Protein AF-A0A975HMK4-F1 (afdb_monomer)

Organism: NCBI:txid882626

Sequence (136 aa):
MSNRFSQFCILIFLLIGSSFVYANGQTSELNETMKKIGFSYKQIMKAKTTDEALNAISEMELLIEKSKVLGFKPELKDKSFEGLNQVKKQLDELIPMLKAGELDKAKEHALKIDALRKEYHKLHEPPSFWELLFGK

Structure (mmCIF, N/CA/C/O backbone):
data_AF-A0A975HMK4-F1
#
_entry.id   AF-A0A975HMK4-F1
#
loop_
_atom_site.group_PDB
_atom_site.id
_atom_site.type_symbol
_atom_site.label_atom_id
_atom_site.label_alt_id
_atom_site.label_comp_id
_atom_site.label_asym_id
_atom_site.label_entity_id
_atom_site.label_seq_id
_atom_site.pdbx_PDB_ins_code
_atom_site.Cartn_x
_atom_site.Cartn_y
_atom_site.Cartn_z
_atom_site.occupancy
_atom_site.B_iso_or_equiv
_atom_site.auth_seq_id
_atom_site.auth_comp_id
_atom_site.auth_asym_id
_atom_site.auth_atom_id
_atom_site.pdbx_PDB_model_num
ATOM 1 N N . MET A 1 1 ? 58.635 52.707 5.151 1.00 39.69 1 MET A N 1
ATOM 2 C CA . MET A 1 1 ? 59.265 52.998 3.848 1.00 39.69 1 MET A CA 1
ATOM 3 C C . MET A 1 1 ? 58.579 52.130 2.797 1.00 39.69 1 MET A C 1
ATOM 5 O O . MET A 1 1 ? 58.788 50.932 2.781 1.00 39.69 1 MET A O 1
ATOM 9 N N . SER A 1 2 ? 57.644 52.748 2.066 1.00 37.22 2 SER A N 1
ATOM 10 C CA . SER A 1 2 ? 57.039 52.379 0.771 1.00 37.22 2 SER A CA 1
ATOM 11 C C . SER A 1 2 ? 56.896 50.898 0.354 1.00 37.22 2 SER A C 1
ATOM 13 O O . SER A 1 2 ? 57.790 50.336 -0.273 1.00 37.22 2 SER A O 1
ATOM 15 N N . ASN A 1 3 ? 55.670 50.380 0.505 1.00 47.25 3 ASN A N 1
ATOM 16 C CA . ASN A 1 3 ? 55.043 49.438 -0.431 1.00 47.25 3 ASN A CA 1
ATOM 17 C C . ASN A 1 3 ? 54.724 50.144 -1.764 1.00 47.25 3 ASN A C 1
ATOM 19 O O . ASN A 1 3 ? 54.087 51.199 -1.742 1.00 47.25 3 ASN A O 1
ATOM 23 N N . ARG A 1 4 ? 55.074 49.533 -2.906 1.00 45.78 4 ARG A N 1
ATOM 24 C CA . ARG A 1 4 ? 54.486 49.786 -4.243 1.00 45.78 4 ARG A CA 1
ATOM 25 C C . ARG A 1 4 ? 54.420 48.445 -4.986 1.00 45.78 4 ARG A C 1
ATOM 27 O O . ARG A 1 4 ? 55.463 47.875 -5.256 1.00 45.78 4 ARG A O 1
ATOM 34 N N . PHE A 1 5 ? 53.291 47.738 -5.017 1.00 43.69 5 PHE A N 1
ATOM 35 C CA . PHE A 1 5 ? 52.083 47.934 -5.839 1.00 43.69 5 PHE A CA 1
ATOM 36 C C . PHE A 1 5 ? 52.333 47.802 -7.350 1.00 43.69 5 PHE A C 1
ATOM 38 O O . PHE A 1 5 ? 53.067 48.606 -7.918 1.00 43.69 5 PHE A O 1
ATOM 45 N N . SER A 1 6 ? 51.574 46.876 -7.960 1.00 38.47 6 SER A N 1
ATOM 46 C CA . SER A 1 6 ? 51.322 46.691 -9.404 1.00 38.47 6 SER A CA 1
ATOM 47 C C . SER A 1 6 ? 52.479 46.043 -10.185 1.00 38.47 6 SER A C 1
ATOM 49 O O . SER A 1 6 ? 53.600 46.506 -10.099 1.00 38.47 6 SER A O 1
ATOM 51 N N . GLN A 1 7 ? 52.343 44.983 -10.985 1.00 40.78 7 GLN A N 1
ATOM 52 C CA . GLN A 1 7 ? 51.251 44.406 -11.781 1.00 40.78 7 GLN A CA 1
ATOM 53 C C . GLN A 1 7 ? 51.606 42.904 -11.921 1.00 40.78 7 GLN A C 1
ATOM 55 O O . GLN A 1 7 ? 52.770 42.572 -12.086 1.00 40.78 7 GLN A O 1
ATOM 60 N N . PHE A 1 8 ? 50.724 41.934 -11.731 1.00 41.62 8 PHE A N 1
ATOM 61 C CA . PHE A 1 8 ? 49.795 41.471 -12.750 1.00 41.62 8 PHE A CA 1
ATOM 62 C C . PHE A 1 8 ? 48.713 40.664 -12.031 1.00 41.62 8 PHE A C 1
ATOM 64 O O . PHE A 1 8 ? 48.975 39.656 -11.377 1.00 41.62 8 PHE A O 1
ATOM 71 N N . CYS A 1 9 ? 47.487 41.156 -12.144 1.00 40.44 9 CYS A N 1
ATOM 72 C CA . CYS A 1 9 ? 46.300 40.349 -11.939 1.00 40.44 9 CYS A CA 1
ATOM 73 C C . CYS A 1 9 ? 46.281 39.204 -12.969 1.00 40.44 9 CYS A C 1
ATOM 75 O O . CYS A 1 9 ? 46.936 39.317 -14.004 1.00 40.44 9 CYS A O 1
ATOM 77 N N . ILE A 1 10 ? 45.391 38.234 -12.724 1.00 43.78 10 ILE A N 1
ATOM 78 C CA . ILE A 1 10 ? 44.694 37.393 -13.716 1.00 43.78 10 ILE A CA 1
ATOM 79 C C . ILE A 1 10 ? 45.166 35.920 -13.773 1.00 43.78 10 ILE A C 1
ATOM 81 O O . ILE A 1 10 ? 46.192 35.583 -14.345 1.00 43.78 10 ILE A O 1
ATOM 85 N N . LEU A 1 11 ? 44.265 35.065 -13.258 1.00 41.03 11 LEU A N 1
ATOM 86 C CA . LEU A 1 11 ? 43.876 33.737 -13.770 1.00 41.03 11 LEU A CA 1
ATOM 87 C C . LEU A 1 11 ? 44.787 32.524 -13.508 1.00 41.03 11 LEU A C 1
ATOM 89 O O . LEU A 1 11 ? 45.709 32.244 -14.257 1.00 41.03 11 LEU A O 1
ATOM 93 N N . ILE A 1 12 ? 44.391 31.683 -12.546 1.00 52.78 12 ILE A N 1
ATOM 94 C CA . ILE A 1 12 ? 43.681 30.406 -12.797 1.00 52.78 12 ILE A CA 1
ATOM 95 C C . ILE A 1 12 ? 43.537 29.680 -11.453 1.00 52.78 12 ILE A C 1
ATOM 97 O O . ILE A 1 12 ? 44.431 29.005 -10.957 1.00 52.78 12 ILE A O 1
ATOM 101 N N . PHE A 1 13 ? 42.367 29.861 -10.846 1.00 47.03 13 PHE A N 1
ATOM 102 C CA . PHE A 1 13 ? 41.841 29.002 -9.793 1.00 47.03 13 PHE A CA 1
ATOM 103 C C . PHE A 1 13 ? 40.827 28.087 -10.480 1.00 47.03 13 PHE A C 1
ATOM 105 O O . PHE A 1 13 ? 39.639 28.391 -10.523 1.00 47.03 13 PHE A O 1
ATOM 112 N N . LEU A 1 14 ? 41.299 27.052 -11.177 1.00 49.16 14 LEU A N 1
ATOM 113 C CA . LEU A 1 14 ? 40.406 26.167 -11.924 1.00 49.16 14 LEU A CA 1
ATOM 114 C C . LEU A 1 14 ? 41.066 24.812 -12.145 1.00 49.16 14 LEU A C 1
ATOM 116 O O . LEU A 1 14 ? 41.703 24.596 -13.165 1.00 49.16 14 LEU A O 1
ATOM 120 N N . LEU A 1 15 ? 40.938 23.937 -11.146 1.00 45.00 15 LEU A N 1
ATOM 121 C CA . LEU A 1 15 ? 40.901 22.474 -11.277 1.00 45.00 15 LEU A CA 1
ATOM 122 C C . LEU A 1 15 ? 40.797 21.859 -9.875 1.00 45.00 15 LEU A C 1
ATOM 124 O O . LEU A 1 15 ? 41.710 21.210 -9.377 1.00 45.00 15 LEU A O 1
ATOM 128 N N . ILE A 1 16 ? 39.660 22.084 -9.213 1.00 51.56 16 ILE A N 1
ATOM 129 C CA . ILE A 1 16 ? 39.213 21.195 -8.139 1.00 51.56 16 ILE A CA 1
ATOM 130 C C . ILE A 1 16 ? 37.928 20.559 -8.635 1.00 51.56 16 ILE A C 1
ATOM 132 O O . ILE A 1 16 ? 37.037 21.232 -9.152 1.00 51.56 16 ILE A O 1
ATOM 136 N N . GLY A 1 17 ? 37.949 19.234 -8.591 1.00 49.28 17 GLY A N 1
ATOM 137 C CA . GLY A 1 17 ? 37.098 18.372 -9.375 1.00 49.28 17 GLY A CA 1
ATOM 138 C C . GLY A 1 17 ? 35.631 18.408 -9.003 1.00 49.28 17 GLY A C 1
ATOM 139 O O . GLY A 1 17 ? 35.210 18.921 -7.973 1.00 49.28 17 GLY A O 1
ATOM 140 N N . SER A 1 18 ? 34.859 17.737 -9.834 1.00 47.59 18 SER A N 1
ATOM 141 C CA . SER A 1 18 ? 33.926 16.719 -9.367 1.00 47.59 18 SER A CA 1
ATOM 142 C C . SER A 1 18 ? 33.444 15.971 -10.594 1.00 47.59 18 SER A C 1
ATOM 144 O O . SER A 1 18 ? 32.909 16.543 -11.541 1.00 47.59 18 SER A O 1
ATOM 146 N N . SER A 1 19 ? 33.709 14.673 -10.591 1.00 42.97 19 SER A 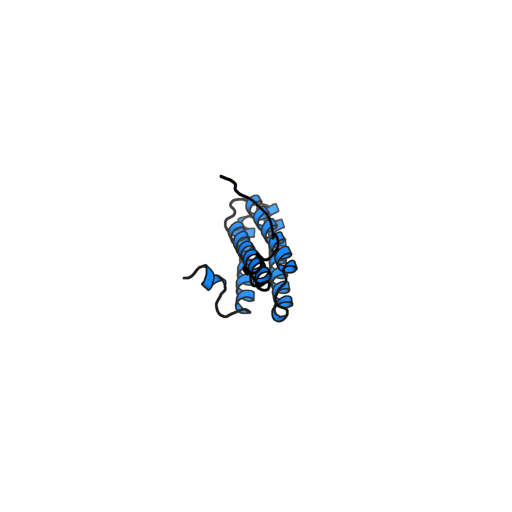N 1
ATOM 147 C CA . SER A 1 19 ? 33.176 13.720 -11.543 1.00 42.97 19 SER A CA 1
ATOM 148 C C . SER A 1 19 ? 31.660 13.890 -11.622 1.00 42.97 19 SER A C 1
ATOM 150 O O . SER A 1 19 ? 30.954 13.671 -10.638 1.00 42.97 19 SER A O 1
ATOM 152 N N . PHE A 1 20 ? 31.148 14.262 -12.791 1.00 47.34 20 PHE A N 1
ATOM 153 C CA . PHE A 1 20 ? 29.730 14.124 -13.089 1.00 47.34 20 PHE A CA 1
ATOM 154 C C . PHE A 1 20 ? 29.427 12.627 -13.212 1.00 47.34 20 PHE A C 1
ATOM 156 O O . PHE A 1 20 ? 29.540 12.042 -14.284 1.00 47.34 20 PHE A O 1
ATOM 163 N N . VAL A 1 21 ? 29.058 11.994 -12.098 1.00 52.53 21 VAL A N 1
ATOM 164 C CA . VAL A 1 21 ? 28.389 10.687 -12.101 1.00 52.53 21 VAL A CA 1
ATOM 165 C C . VAL A 1 21 ? 26.902 10.939 -11.864 1.00 52.53 21 VAL A C 1
ATOM 167 O O . VAL A 1 21 ? 26.384 10.749 -10.768 1.00 52.53 21 VAL A O 1
ATOM 170 N N . TYR A 1 22 ? 26.199 11.388 -12.903 1.00 49.88 22 TYR A N 1
ATOM 171 C CA . TYR A 1 22 ? 24.736 11.420 -12.918 1.00 49.88 22 TYR A CA 1
ATOM 172 C C . TYR A 1 22 ? 24.228 10.197 -13.681 1.00 49.88 22 TYR A C 1
ATOM 174 O O . TYR A 1 22 ? 23.961 10.261 -14.873 1.00 49.88 22 TYR A O 1
ATOM 182 N N . ALA A 1 23 ? 24.140 9.058 -12.993 1.00 45.09 23 ALA A N 1
ATOM 183 C CA . ALA A 1 23 ? 23.454 7.868 -13.516 1.00 45.09 23 ALA A CA 1
ATOM 184 C C . ALA A 1 23 ? 22.783 6.998 -12.431 1.00 45.09 23 ALA A C 1
ATOM 186 O O . ALA A 1 23 ? 22.097 6.037 -12.761 1.00 45.09 23 ALA A O 1
ATOM 187 N N . ASN A 1 24 ? 22.928 7.330 -11.139 1.00 50.66 24 ASN A N 1
ATOM 188 C CA . ASN A 1 24 ? 22.385 6.523 -10.031 1.00 50.66 24 ASN A CA 1
ATOM 189 C C . ASN A 1 24 ? 21.174 7.146 -9.303 1.00 50.66 24 ASN A C 1
ATOM 191 O O . ASN A 1 24 ? 20.536 6.467 -8.503 1.00 50.66 24 ASN A O 1
ATOM 195 N N . GLY A 1 25 ? 20.827 8.413 -9.570 1.00 55.28 25 GLY A N 1
ATOM 196 C CA . GLY A 1 25 ? 19.789 9.138 -8.818 1.00 55.28 25 GLY A CA 1
ATOM 197 C C . GLY A 1 25 ? 18.370 8.593 -9.014 1.00 55.28 25 GLY A C 1
ATOM 198 O O . GLY A 1 25 ? 17.666 8.366 -8.036 1.00 55.28 25 GLY A O 1
ATOM 199 N N . GLN A 1 26 ? 17.974 8.304 -10.258 1.00 58.03 26 GLN A N 1
ATOM 200 C CA . GLN A 1 26 ? 16.623 7.820 -10.584 1.00 58.03 26 GLN A CA 1
ATOM 201 C C . GLN A 1 26 ? 16.343 6.435 -9.979 1.00 58.03 26 GLN A C 1
ATOM 203 O O . GLN A 1 26 ? 15.288 6.210 -9.391 1.00 58.03 26 GLN A O 1
ATOM 208 N N . THR A 1 27 ? 17.324 5.529 -10.038 1.00 65.50 27 THR A N 1
ATOM 209 C CA . THR A 1 27 ? 17.244 4.211 -9.390 1.00 65.50 27 THR A CA 1
ATOM 210 C C . THR A 1 27 ? 17.184 4.342 -7.864 1.00 65.50 27 THR A C 1
ATOM 212 O O . THR A 1 27 ? 16.436 3.613 -7.217 1.00 65.50 27 THR A O 1
ATOM 215 N N . SER A 1 28 ? 17.928 5.289 -7.278 1.00 75.19 28 SER A N 1
ATOM 216 C CA . SER A 1 28 ? 17.892 5.561 -5.833 1.00 75.19 28 SER A CA 1
ATOM 217 C C . SER A 1 28 ? 16.532 6.105 -5.385 1.00 75.19 28 SER A C 1
ATOM 219 O O . SER A 1 28 ? 15.962 5.618 -4.410 1.00 75.19 28 SER A O 1
ATOM 221 N N . GLU A 1 29 ? 15.969 7.065 -6.118 1.00 84.94 29 GLU A N 1
ATOM 222 C CA . GLU A 1 29 ? 14.679 7.675 -5.786 1.00 84.94 29 GLU A CA 1
ATOM 223 C C . GLU A 1 29 ? 13.505 6.701 -5.976 1.00 84.94 29 GLU A C 1
ATOM 225 O O . GLU A 1 29 ? 12.579 6.662 -5.156 1.00 84.94 29 GLU A O 1
ATOM 230 N N . LEU A 1 30 ? 13.546 5.867 -7.022 1.00 81.94 30 LEU A N 1
ATOM 231 C CA . LEU A 1 30 ? 12.565 4.800 -7.216 1.00 81.94 30 LEU A CA 1
ATOM 232 C C . LEU A 1 30 ? 12.608 3.820 -6.043 1.00 81.94 30 LEU A C 1
ATOM 234 O O . LEU A 1 30 ? 11.571 3.514 -5.458 1.00 81.94 30 LEU A O 1
ATOM 238 N N . ASN A 1 31 ? 13.805 3.385 -5.651 1.00 80.62 31 ASN A N 1
ATOM 239 C CA . ASN A 1 31 ? 14.000 2.486 -4.518 1.00 80.62 31 ASN A CA 1
ATOM 240 C C . ASN A 1 31 ? 13.423 3.061 -3.217 1.00 80.62 31 ASN A C 1
ATOM 242 O O . ASN A 1 31 ? 12.745 2.354 -2.473 1.00 80.62 31 ASN A O 1
ATOM 246 N N . GLU A 1 32 ? 13.648 4.344 -2.937 1.00 87.31 32 GLU A N 1
ATOM 247 C CA . GLU A 1 32 ? 13.042 5.023 -1.788 1.00 87.31 32 GLU A CA 1
ATOM 248 C C . GLU A 1 32 ? 11.516 5.099 -1.887 1.00 87.31 32 GLU A C 1
ATOM 250 O O . GLU A 1 32 ? 10.819 4.840 -0.904 1.00 87.31 32 GLU A O 1
ATOM 255 N N . THR A 1 33 ? 10.987 5.404 -3.072 1.00 87.94 33 THR A N 1
ATOM 256 C CA . THR A 1 33 ? 9.540 5.448 -3.325 1.00 87.94 33 THR A CA 1
ATOM 257 C C . THR A 1 33 ? 8.901 4.083 -3.061 1.00 87.94 33 THR A C 1
ATOM 259 O O . THR A 1 33 ? 7.913 3.998 -2.333 1.00 87.94 33 THR A O 1
ATOM 262 N N . MET A 1 34 ? 9.515 2.993 -3.530 1.00 85.31 34 MET A N 1
ATOM 263 C CA . MET A 1 34 ? 9.045 1.627 -3.271 1.00 85.31 34 MET A CA 1
ATOM 264 C C . MET A 1 34 ? 9.099 1.256 -1.781 1.00 85.31 34 MET A C 1
ATOM 266 O O . MET A 1 34 ? 8.198 0.578 -1.279 1.00 85.31 34 MET A O 1
ATOM 270 N N . LYS A 1 35 ? 10.108 1.730 -1.033 1.00 87.50 35 LYS A N 1
ATOM 271 C CA . LYS A 1 35 ? 10.145 1.544 0.430 1.00 87.50 35 LYS A CA 1
ATOM 272 C C . LYS A 1 35 ? 8.980 2.242 1.115 1.00 87.50 35 LYS A C 1
ATOM 274 O O . LYS A 1 35 ? 8.380 1.663 2.021 1.00 87.50 35 LYS A O 1
ATOM 279 N N . LYS A 1 36 ? 8.661 3.464 0.682 1.00 93.81 36 LYS A N 1
ATOM 280 C CA . LYS A 1 36 ? 7.532 4.231 1.214 1.00 93.81 36 LYS A CA 1
ATOM 281 C C . LYS A 1 36 ? 6.200 3.542 0.916 1.00 93.81 36 LYS A C 1
ATOM 283 O O . LYS A 1 36 ? 5.402 3.430 1.834 1.00 93.81 36 LYS A O 1
ATOM 288 N N . ILE A 1 37 ? 6.010 2.950 -0.270 1.00 91.94 37 ILE A N 1
ATOM 289 C CA . ILE A 1 37 ? 4.831 2.103 -0.558 1.00 91.94 37 ILE A CA 1
ATOM 290 C C . ILE A 1 37 ? 4.719 0.980 0.485 1.00 91.94 37 ILE A C 1
ATOM 292 O O . ILE A 1 37 ? 3.683 0.812 1.127 1.00 91.94 37 ILE A O 1
ATOM 296 N 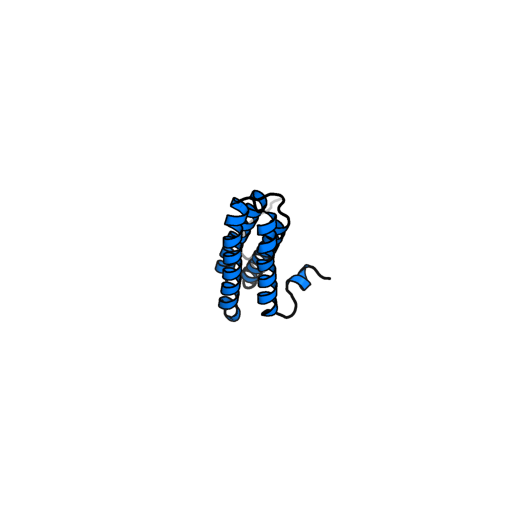N . GLY A 1 38 ? 5.807 0.241 0.728 1.00 88.12 38 GLY A N 1
ATOM 297 C CA . GLY A 1 38 ? 5.826 -0.808 1.753 1.00 88.12 38 GLY A CA 1
ATOM 298 C C . GLY A 1 38 ? 5.570 -0.292 3.178 1.00 88.12 38 GLY A C 1
ATOM 299 O O . GLY A 1 38 ? 5.024 -1.015 4.012 1.00 88.12 38 GLY A O 1
ATOM 300 N N . PHE A 1 39 ? 5.944 0.952 3.475 1.00 93.69 39 PHE A N 1
ATOM 301 C CA . PHE A 1 39 ? 5.652 1.607 4.748 1.00 93.69 39 PHE A CA 1
ATOM 302 C C . PHE A 1 39 ? 4.172 1.991 4.874 1.00 93.69 39 PHE A C 1
ATOM 304 O O . PHE A 1 39 ? 3.562 1.638 5.884 1.00 93.69 39 PHE A O 1
ATOM 311 N N . SER A 1 40 ? 3.569 2.594 3.847 1.00 95.94 40 SER A N 1
ATOM 312 C CA . SER A 1 40 ? 2.133 2.897 3.813 1.00 95.94 40 SER A CA 1
ATOM 313 C C . SER A 1 40 ? 1.292 1.628 3.972 1.00 95.94 40 SER A C 1
ATOM 315 O O . SER A 1 40 ? 0.316 1.628 4.714 1.00 95.94 40 SER A O 1
ATOM 317 N N . TYR A 1 41 ? 1.725 0.490 3.409 1.00 95.56 41 TYR A N 1
ATOM 318 C CA . TYR A 1 41 ? 1.068 -0.803 3.653 1.00 95.56 41 TYR A CA 1
ATOM 319 C C . TYR A 1 41 ? 1.060 -1.167 5.142 1.00 95.56 41 TYR A C 1
ATOM 321 O O . TYR A 1 41 ? 0.027 -1.521 5.710 1.00 95.56 41 TYR A O 1
ATOM 329 N N . LYS A 1 42 ? 2.212 -1.042 5.811 1.00 95.25 42 LYS A N 1
ATOM 330 C CA . LYS A 1 42 ? 2.308 -1.297 7.255 1.00 95.25 42 LYS A CA 1
ATOM 331 C C . LYS A 1 42 ? 1.423 -0.341 8.053 1.00 95.25 42 LYS A C 1
ATOM 333 O O . LYS A 1 42 ? 0.901 -0.756 9.085 1.00 95.25 42 LYS A O 1
ATOM 338 N N . GLN A 1 43 ? 1.260 0.904 7.608 1.00 97.38 43 GLN A N 1
ATOM 339 C CA . GLN A 1 43 ? 0.348 1.858 8.238 1.00 97.38 43 GLN A CA 1
ATOM 340 C C . GLN A 1 43 ? -1.116 1.438 8.071 1.00 97.38 43 GLN A C 1
ATOM 342 O O . GLN A 1 43 ? -1.818 1.422 9.075 1.00 97.38 43 GLN A O 1
ATOM 347 N N . ILE A 1 44 ? -1.545 0.986 6.885 1.00 97.19 44 ILE A N 1
ATOM 348 C CA . ILE A 1 44 ? -2.891 0.412 6.672 1.00 97.19 44 ILE A CA 1
ATOM 349 C C . ILE A 1 44 ? -3.146 -0.730 7.668 1.00 97.19 44 ILE A C 1
ATOM 351 O O . ILE A 1 44 ? -4.150 -0.736 8.378 1.00 97.19 44 ILE A O 1
ATOM 355 N N . MET A 1 45 ? -2.197 -1.664 7.798 1.00 97.06 45 MET A N 1
ATOM 356 C CA . MET A 1 45 ? -2.337 -2.807 8.711 1.00 97.06 45 MET A CA 1
ATOM 357 C C . MET A 1 45 ? -2.362 -2.403 10.195 1.00 97.06 45 MET A C 1
ATOM 359 O O . MET A 1 45 ? -3.036 -3.044 11.005 1.00 97.06 45 MET A O 1
ATOM 363 N N . LYS A 1 46 ? -1.634 -1.344 10.569 1.00 97.50 46 LYS A N 1
ATOM 364 C CA . LYS A 1 46 ? -1.531 -0.849 11.953 1.00 97.50 46 LYS A CA 1
ATOM 365 C C . LYS A 1 46 ? -2.579 0.203 12.323 1.00 97.50 46 LYS A C 1
ATOM 367 O O . LYS A 1 46 ? -2.668 0.533 13.504 1.00 97.50 46 LYS A O 1
ATOM 372 N N . ALA A 1 47 ? -3.341 0.711 11.356 1.00 98.19 47 ALA A N 1
ATOM 373 C CA . ALA A 1 47 ? -4.347 1.746 11.561 1.00 98.19 47 ALA A CA 1
ATOM 374 C C . ALA A 1 47 ? -5.343 1.334 12.649 1.00 98.19 47 ALA A C 1
ATOM 376 O O . ALA A 1 47 ? -5.806 0.195 12.681 1.00 98.19 47 ALA A O 1
ATOM 377 N N . LYS A 1 48 ? -5.671 2.241 13.559 1.00 98.19 48 LYS A N 1
ATOM 378 C CA . LYS A 1 48 ? -6.649 2.020 14.632 1.00 98.19 48 LYS A CA 1
ATOM 379 C C . LYS A 1 48 ? -8.036 2.523 14.256 1.00 98.19 48 LYS A C 1
ATOM 381 O O . LYS A 1 48 ? -9.011 2.129 14.886 1.00 98.19 48 LYS A O 1
ATOM 386 N N . THR A 1 49 ? -8.118 3.371 13.236 1.00 98.50 49 THR A N 1
ATOM 387 C CA . THR A 1 49 ? -9.362 3.945 12.723 1.00 98.50 49 THR A CA 1
ATOM 388 C C . THR A 1 49 ? -9.438 3.798 11.207 1.00 98.50 49 THR A C 1
ATOM 390 O O . THR A 1 49 ? -8.430 3.583 10.527 1.00 98.50 49 THR A O 1
ATOM 393 N N . THR A 1 50 ? -10.647 3.921 10.664 1.00 98.12 50 THR A N 1
ATOM 394 C CA . THR A 1 50 ? -10.872 3.942 9.214 1.00 98.12 50 THR A CA 1
ATOM 395 C C . THR A 1 50 ? -10.203 5.140 8.552 1.00 98.12 50 THR A C 1
ATOM 397 O O . THR A 1 50 ? -9.646 4.989 7.471 1.00 98.12 50 THR A O 1
ATOM 400 N N . ASP A 1 51 ? -10.177 6.296 9.216 1.00 98.38 51 ASP A N 1
ATOM 401 C CA . ASP A 1 51 ? -9.537 7.510 8.699 1.00 98.38 51 ASP A CA 1
ATOM 402 C C . ASP A 1 51 ? -8.014 7.362 8.608 1.00 98.38 51 ASP A C 1
ATOM 404 O O . ASP A 1 51 ? -7.411 7.741 7.606 1.00 98.38 51 ASP A O 1
ATOM 408 N N . GLU A 1 52 ? -7.379 6.747 9.612 1.00 98.50 52 GLU A N 1
ATOM 409 C CA . GLU A 1 52 ? -5.948 6.423 9.558 1.00 98.50 52 GLU A CA 1
ATOM 410 C C . GLU A 1 52 ? -5.630 5.491 8.379 1.00 98.50 52 GLU A C 1
ATOM 412 O O . GLU A 1 52 ? -4.649 5.707 7.665 1.00 98.50 52 GLU A O 1
ATOM 417 N N . ALA A 1 53 ? -6.477 4.483 8.141 1.00 98.38 53 ALA A N 1
ATOM 418 C CA . ALA A 1 53 ? -6.316 3.573 7.012 1.00 98.38 53 ALA A CA 1
ATOM 419 C C . ALA A 1 53 ? -6.526 4.282 5.663 1.00 98.38 53 ALA A C 1
ATOM 421 O O . ALA A 1 53 ? -5.725 4.091 4.751 1.00 98.38 53 ALA A O 1
ATOM 422 N N . LEU A 1 54 ? -7.550 5.133 5.535 1.00 98.56 54 LEU A N 1
ATOM 423 C CA . LEU A 1 54 ? -7.829 5.909 4.319 1.00 98.56 54 LEU A CA 1
ATOM 424 C C . LEU A 1 54 ? -6.699 6.894 3.984 1.00 98.56 54 LEU A C 1
ATOM 426 O O . LEU A 1 54 ? -6.322 7.027 2.817 1.00 98.56 54 LEU A O 1
ATOM 430 N N . ASN A 1 55 ? -6.114 7.539 4.995 1.00 98.56 55 ASN A N 1
ATOM 431 C CA . ASN A 1 55 ? -4.953 8.410 4.812 1.00 98.56 55 ASN A CA 1
ATOM 432 C C . ASN A 1 55 ? -3.736 7.620 4.308 1.00 98.56 55 ASN A C 1
ATOM 434 O O . ASN A 1 55 ? -3.083 8.037 3.352 1.00 98.56 55 ASN A O 1
ATOM 438 N N . ALA A 1 56 ? -3.466 6.450 4.895 1.00 98.25 56 ALA A N 1
ATOM 439 C CA . ALA A 1 56 ? -2.371 5.585 4.459 1.00 98.25 56 ALA A CA 1
ATOM 440 C C . ALA A 1 56 ? -2.583 5.019 3.040 1.00 98.25 56 ALA A C 1
ATOM 442 O O . ALA A 1 56 ? -1.618 4.897 2.283 1.00 98.25 56 ALA A O 1
ATOM 443 N N . ILE A 1 57 ? -3.829 4.709 2.654 1.00 98.31 57 ILE A N 1
ATOM 444 C CA . ILE A 1 57 ? -4.183 4.336 1.273 1.00 98.31 57 ILE A CA 1
ATOM 445 C C . ILE A 1 57 ? -3.877 5.488 0.318 1.00 98.31 57 ILE A C 1
ATOM 447 O O . ILE A 1 57 ? -3.180 5.279 -0.671 1.00 98.31 57 ILE A O 1
ATOM 451 N N . SER A 1 58 ? -4.331 6.701 0.642 1.00 98.38 58 SER A N 1
ATOM 452 C CA . SER A 1 58 ? -4.116 7.885 -0.200 1.00 98.38 58 SER A CA 1
ATOM 453 C C . SER A 1 58 ? -2.623 8.158 -0.419 1.00 98.38 58 SER A C 1
ATOM 455 O O . SER A 1 58 ? -2.187 8.437 -1.535 1.00 98.38 58 SER A O 1
ATOM 457 N N . GLU A 1 59 ? -1.805 8.020 0.630 1.00 98.12 59 GLU A N 1
ATOM 458 C CA . GLU A 1 59 ? -0.349 8.138 0.506 1.00 98.12 59 GLU A CA 1
ATOM 459 C C . GLU A 1 59 ? 0.243 7.031 -0.379 1.00 98.12 59 GLU A C 1
ATOM 461 O O . GLU A 1 59 ? 1.079 7.310 -1.243 1.00 98.12 59 GLU A O 1
ATOM 466 N N . MET A 1 60 ? -0.216 5.785 -0.223 1.00 97.56 60 MET A N 1
ATOM 467 C CA . MET A 1 60 ? 0.242 4.682 -1.066 1.00 97.56 60 MET A CA 1
ATOM 468 C C . MET A 1 60 ? -0.081 4.916 -2.546 1.00 97.56 60 MET A C 1
ATOM 470 O O . MET A 1 60 ? 0.785 4.692 -3.390 1.00 97.56 60 MET A O 1
ATOM 474 N N . GLU A 1 61 ? -1.285 5.383 -2.876 1.00 97.62 61 GLU A N 1
ATOM 475 C CA . GLU A 1 61 ? -1.686 5.680 -4.256 1.00 97.62 61 GLU A CA 1
ATOM 476 C C . GLU A 1 61 ? -0.789 6.743 -4.896 1.00 97.62 61 GLU A C 1
ATOM 478 O O . GLU A 1 61 ? -0.306 6.555 -6.015 1.00 97.62 61 GLU A O 1
ATOM 483 N N . LEU A 1 62 ? -0.490 7.823 -4.166 1.00 97.94 62 LEU A N 1
ATOM 484 C CA . LEU A 1 62 ? 0.426 8.869 -4.630 1.00 97.94 62 LEU A CA 1
ATOM 485 C C . LEU A 1 62 ? 1.828 8.314 -4.909 1.00 97.94 62 LEU A C 1
ATOM 487 O O . LEU A 1 62 ? 2.452 8.657 -5.915 1.00 97.94 62 LEU A O 1
ATOM 491 N N . LEU A 1 63 ? 2.326 7.435 -4.039 1.00 96.25 63 LEU A N 1
ATOM 492 C CA . LEU A 1 63 ? 3.630 6.799 -4.211 1.00 96.25 63 LEU A CA 1
ATOM 493 C C . LEU A 1 63 ? 3.644 5.809 -5.384 1.00 96.25 63 LEU A C 1
ATOM 495 O O . LEU A 1 63 ? 4.643 5.737 -6.101 1.00 96.25 63 LEU A O 1
ATOM 499 N N . ILE A 1 64 ? 2.545 5.085 -5.621 1.00 93.94 64 ILE A N 1
ATOM 500 C CA . ILE A 1 64 ? 2.381 4.213 -6.790 1.00 93.94 64 ILE A CA 1
ATOM 501 C C . ILE A 1 64 ? 2.470 5.042 -8.073 1.00 93.94 64 ILE A C 1
ATOM 503 O O . ILE A 1 64 ? 3.265 4.710 -8.954 1.00 93.94 64 ILE A O 1
ATOM 507 N N . GLU A 1 65 ? 1.732 6.145 -8.177 1.00 95.50 65 GLU A N 1
ATOM 508 C CA . GLU A 1 65 ? 1.797 7.003 -9.365 1.00 95.50 65 GLU A CA 1
ATOM 509 C C . GLU A 1 65 ? 3.184 7.647 -9.524 1.00 95.50 65 GLU A C 1
ATOM 511 O O . GLU A 1 65 ? 3.749 7.637 -10.621 1.00 95.50 65 GLU A O 1
ATOM 516 N N . LYS A 1 66 ? 3.813 8.089 -8.425 1.00 93.75 66 LYS A N 1
ATOM 517 C CA . LYS A 1 66 ? 5.202 8.569 -8.450 1.00 93.75 66 LYS A CA 1
ATOM 518 C C . LYS A 1 66 ? 6.166 7.504 -8.982 1.00 93.75 66 LYS A C 1
ATOM 520 O O . LYS A 1 66 ? 7.019 7.818 -9.809 1.00 93.75 66 LYS A O 1
ATOM 525 N N . SER A 1 67 ? 6.034 6.249 -8.552 1.00 86.38 67 SER A N 1
ATOM 526 C CA . SER A 1 67 ? 6.908 5.159 -9.008 1.00 86.38 67 SER A CA 1
ATOM 527 C C . SER A 1 67 ? 6.772 4.886 -10.512 1.00 86.38 67 SER A C 1
ATOM 529 O O . SER A 1 67 ? 7.774 4.648 -11.186 1.00 86.38 67 SER A O 1
ATOM 531 N N . LYS A 1 68 ? 5.560 5.017 -11.072 1.00 87.25 68 LYS A N 1
ATOM 532 C CA . LYS A 1 68 ? 5.323 4.895 -12.519 1.00 87.25 68 LYS A CA 1
ATOM 533 C C . LYS A 1 68 ? 6.004 6.012 -13.313 1.00 87.25 68 LYS A C 1
ATOM 535 O O . LYS A 1 68 ? 6.541 5.739 -14.384 1.00 87.25 68 LYS A O 1
ATOM 540 N N . VAL A 1 69 ? 6.010 7.240 -12.784 1.00 91.00 69 VAL A N 1
ATOM 541 C CA . VAL A 1 69 ? 6.684 8.402 -13.396 1.00 91.00 69 VAL A CA 1
ATOM 542 C C . VAL A 1 69 ? 8.205 8.277 -13.325 1.00 91.00 69 VAL A C 1
ATOM 544 O O . VAL A 1 69 ? 8.878 8.528 -14.322 1.00 91.00 69 VAL A O 1
ATOM 547 N N . LEU A 1 70 ? 8.749 7.861 -12.175 1.00 81.44 70 LEU A N 1
ATOM 548 C CA . LEU A 1 70 ? 10.188 7.614 -12.023 1.00 81.44 70 LEU A CA 1
ATOM 549 C C . LEU A 1 70 ? 10.680 6.543 -13.001 1.00 81.44 70 LEU A C 1
ATOM 551 O O . LEU A 1 70 ? 11.808 6.637 -13.477 1.00 81.44 70 LEU A O 1
ATOM 555 N N . GLY A 1 71 ? 9.808 5.596 -13.352 1.00 68.69 71 GLY A N 1
ATOM 556 C CA . GLY A 1 71 ? 10.039 4.614 -14.398 1.00 68.69 71 GLY A CA 1
ATOM 557 C C . GLY A 1 71 ? 10.914 3.456 -13.928 1.00 68.69 71 GLY A C 1
ATOM 558 O O . GLY A 1 71 ? 11.768 3.592 -13.060 1.00 68.69 71 GLY A O 1
ATOM 559 N N . PHE A 1 72 ? 10.693 2.290 -14.523 1.00 75.25 72 PHE A N 1
ATOM 560 C CA . PHE A 1 72 ? 11.477 1.085 -14.263 1.00 75.25 72 PHE A CA 1
ATOM 561 C C . PHE A 1 72 ? 12.432 0.828 -15.426 1.00 75.25 72 PHE A C 1
ATOM 563 O O . PHE A 1 72 ? 12.246 1.363 -16.524 1.00 75.25 72 PHE A O 1
ATOM 570 N N . LYS A 1 73 ? 13.433 -0.030 -15.197 1.00 75.44 73 LYS A N 1
ATOM 571 C CA . LYS A 1 73 ? 14.302 -0.511 -16.276 1.00 75.44 73 LYS A CA 1
ATOM 572 C C . LYS A 1 73 ? 13.448 -1.089 -17.417 1.00 75.44 73 LYS A C 1
ATOM 574 O O . LYS A 1 73 ? 12.443 -1.740 -17.111 1.00 75.44 73 LYS A O 1
ATOM 579 N N . PRO A 1 74 ? 13.813 -0.870 -18.694 1.00 74.19 74 PRO A N 1
ATOM 580 C CA . PRO A 1 74 ? 12.988 -1.267 -19.836 1.00 74.19 74 PRO A CA 1
ATOM 581 C C . PRO A 1 74 ? 12.509 -2.720 -19.773 1.00 74.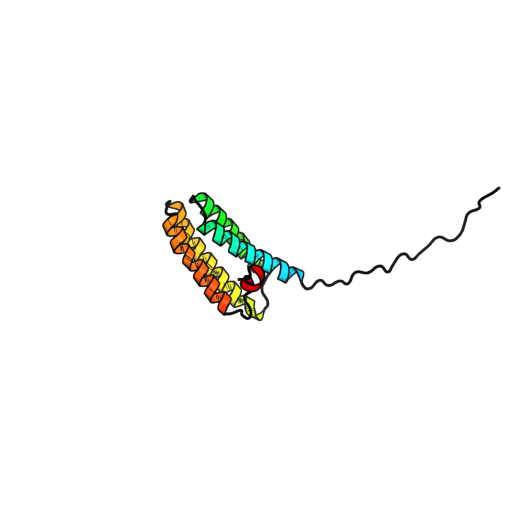19 74 PRO A C 1
ATOM 583 O O . PRO A 1 74 ? 11.339 -2.990 -20.015 1.00 74.19 74 PRO A O 1
ATOM 586 N N . GLU A 1 75 ? 13.384 -3.636 -19.360 1.00 73.81 75 GLU A N 1
ATOM 587 C CA . GLU A 1 75 ? 13.106 -5.068 -19.263 1.00 73.81 75 GLU A CA 1
ATOM 588 C C . GLU A 1 75 ? 12.122 -5.455 -18.144 1.00 73.81 75 GLU A C 1
ATOM 590 O O . GLU A 1 75 ? 11.545 -6.541 -18.182 1.00 73.81 75 GLU A O 1
ATOM 595 N N . LEU A 1 76 ? 11.908 -4.583 -17.152 1.00 69.75 76 LEU A N 1
ATOM 596 C CA . LEU A 1 76 ? 11.013 -4.831 -16.013 1.00 69.75 76 LEU A CA 1
ATOM 597 C C . LEU A 1 76 ? 9.734 -3.988 -16.063 1.00 69.75 76 LEU A C 1
ATOM 599 O O . LEU A 1 76 ? 8.780 -4.298 -15.353 1.00 69.75 76 LEU A O 1
ATOM 603 N N . LYS A 1 77 ? 9.699 -2.938 -16.891 1.00 75.69 77 LYS A N 1
ATOM 604 C CA . LYS A 1 77 ? 8.670 -1.893 -16.865 1.00 75.69 77 LYS A CA 1
ATOM 605 C C . LYS A 1 77 ? 7.246 -2.418 -16.941 1.00 75.69 77 LYS A C 1
ATOM 607 O O . LYS A 1 77 ? 6.446 -2.074 -16.073 1.00 75.69 77 LYS A O 1
ATOM 612 N N . ASP A 1 78 ? 6.943 -3.254 -17.925 1.00 77.44 78 ASP A N 1
ATOM 613 C CA . ASP A 1 78 ? 5.572 -3.719 -18.146 1.00 77.44 78 ASP A CA 1
ATOM 614 C C . ASP A 1 78 ? 5.075 -4.567 -16.969 1.00 77.44 78 ASP A C 1
ATOM 616 O O . ASP A 1 78 ? 3.997 -4.313 -16.433 1.00 77.44 78 ASP A O 1
ATOM 620 N N . LYS A 1 79 ? 5.911 -5.491 -16.476 1.00 74.19 79 LYS A N 1
ATOM 621 C CA . LYS A 1 79 ? 5.591 -6.322 -15.303 1.00 74.19 79 LYS A CA 1
ATOM 622 C C . LYS A 1 79 ? 5.480 -5.502 -14.019 1.00 74.19 79 LYS A C 1
ATOM 624 O O . LYS A 1 79 ? 4.596 -5.750 -13.203 1.00 74.19 79 LYS A O 1
ATOM 629 N N . SER A 1 80 ? 6.357 -4.517 -13.822 1.00 76.88 80 SER A N 1
ATOM 630 C CA . SER A 1 80 ? 6.277 -3.620 -12.667 1.00 76.88 80 SER A CA 1
ATOM 631 C C . SER A 1 80 ? 4.996 -2.784 -12.700 1.00 76.88 80 SER A C 1
ATOM 633 O O . SER A 1 80 ? 4.339 -2.624 -11.674 1.00 76.88 80 SER A O 1
ATOM 635 N N . PHE A 1 81 ? 4.598 -2.289 -13.873 1.00 82.62 81 PHE A N 1
ATOM 636 C CA . PHE A 1 81 ? 3.352 -1.541 -14.041 1.00 82.62 81 PHE A CA 1
ATOM 637 C C . PHE A 1 81 ? 2.124 -2.421 -13.804 1.00 82.62 81 PHE A C 1
ATOM 639 O O . PHE A 1 81 ? 1.187 -1.980 -13.138 1.00 82.62 81 PHE A O 1
ATOM 646 N N . GLU A 1 82 ? 2.138 -3.662 -14.291 1.00 82.19 82 GLU A N 1
ATOM 647 C CA . GLU A 1 82 ? 1.088 -4.645 -14.026 1.00 82.19 82 GLU A CA 1
ATOM 648 C C . GLU A 1 82 ? 0.918 -4.895 -12.522 1.00 82.19 82 GLU A C 1
ATOM 650 O O . GLU A 1 82 ? -0.181 -4.709 -11.994 1.00 82.19 82 GLU A O 1
ATOM 655 N N . GLY A 1 83 ? 2.005 -5.207 -11.808 1.00 81.00 83 GLY A N 1
ATOM 656 C CA . GLY A 1 83 ? 1.965 -5.428 -10.361 1.00 81.00 83 GLY A CA 1
ATOM 657 C C . GLY A 1 83 ? 1.452 -4.208 -9.588 1.00 81.00 83 GLY A C 1
ATOM 658 O O . GLY A 1 83 ? 0.591 -4.336 -8.718 1.00 81.00 83 GLY A O 1
ATOM 659 N N . LEU A 1 84 ? 1.903 -3.000 -9.944 1.00 86.62 84 LEU A N 1
ATOM 660 C CA . LEU A 1 84 ? 1.416 -1.757 -9.332 1.00 86.62 84 LEU A CA 1
ATOM 661 C C . LEU A 1 84 ? -0.075 -1.503 -9.601 1.00 86.62 84 LEU A C 1
ATOM 663 O O . LEU A 1 84 ? -0.783 -1.016 -8.720 1.00 86.62 84 LEU A O 1
ATOM 667 N N . ASN A 1 85 ? -0.571 -1.840 -10.793 1.00 89.38 85 ASN A N 1
ATOM 668 C CA . ASN A 1 85 ? -1.993 -1.724 -11.116 1.00 89.38 85 ASN A CA 1
ATOM 669 C C . ASN A 1 85 ? -2.838 -2.738 -10.337 1.00 89.38 85 ASN A C 1
ATOM 671 O O . ASN A 1 85 ? -3.943 -2.408 -9.907 1.00 89.38 85 ASN A O 1
ATOM 675 N N . GLN A 1 86 ? -2.319 -3.944 -10.100 1.00 88.31 86 GLN A N 1
ATOM 676 C CA . GLN A 1 86 ? -2.991 -4.930 -9.252 1.00 88.31 86 GLN A CA 1
ATOM 677 C C . GLN A 1 86 ? -3.056 -4.464 -7.794 1.00 88.31 86 GLN A C 1
ATOM 679 O O . GLN A 1 86 ? -4.117 -4.566 -7.182 1.00 88.31 86 GLN A O 1
ATOM 684 N N . VAL A 1 87 ? -1.977 -3.875 -7.261 1.00 88.88 87 VAL A N 1
ATOM 685 C CA . VAL A 1 87 ? -2.000 -3.246 -5.928 1.0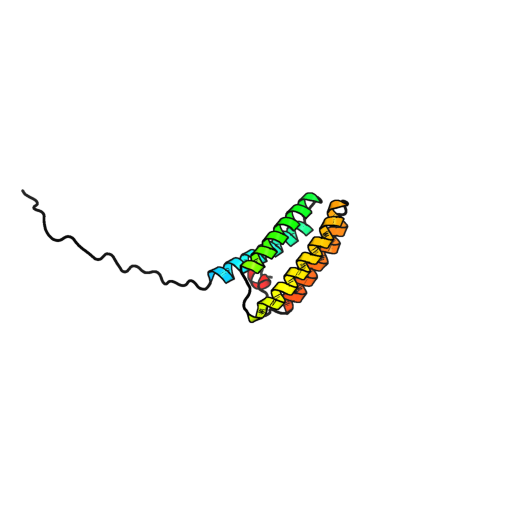0 88.88 87 VAL A CA 1
ATOM 686 C C . VAL A 1 87 ? -3.050 -2.138 -5.873 1.00 88.88 87 VAL A C 1
ATOM 688 O O . VAL A 1 87 ? -3.872 -2.145 -4.962 1.00 88.88 87 VAL A O 1
ATOM 691 N N . LYS A 1 88 ? -3.085 -1.239 -6.866 1.00 93.62 88 LYS A N 1
ATOM 692 C CA . LYS A 1 88 ? -4.083 -0.161 -6.935 1.00 93.62 88 LYS A CA 1
ATOM 693 C C . LYS A 1 88 ? -5.516 -0.697 -6.913 1.00 93.62 88 LYS A C 1
ATOM 695 O O . LYS A 1 88 ? -6.317 -0.238 -6.112 1.00 93.62 88 LYS A O 1
ATOM 700 N N . LYS A 1 89 ? -5.804 -1.743 -7.693 1.00 95.31 89 LYS A N 1
ATOM 701 C CA . LYS A 1 89 ? -7.116 -2.404 -7.675 1.00 95.31 89 LYS A CA 1
ATOM 702 C C . LYS A 1 89 ? -7.492 -2.904 -6.276 1.00 95.31 89 LYS A C 1
ATOM 704 O O . LYS A 1 89 ? -8.639 -2.774 -5.871 1.00 95.31 89 LYS A O 1
ATOM 709 N N . GLN A 1 90 ? -6.545 -3.487 -5.538 1.00 94.00 90 GLN A N 1
ATOM 710 C CA . GLN A 1 90 ? -6.822 -3.915 -4.165 1.00 94.00 90 GLN A CA 1
ATOM 711 C C . GLN A 1 90 ? -7.100 -2.719 -3.248 1.00 94.00 90 GLN A C 1
ATOM 713 O O . GLN A 1 90 ? -8.015 -2.805 -2.441 1.00 94.00 90 GLN A O 1
ATOM 718 N N . LEU A 1 91 ? -6.375 -1.602 -3.390 1.00 96.81 91 LEU A N 1
ATOM 719 C CA . LEU A 1 91 ? -6.649 -0.370 -2.637 1.00 96.81 91 LEU A CA 1
ATOM 720 C C . LEU A 1 91 ? -8.059 0.172 -2.916 1.00 96.81 91 LEU A C 1
ATOM 722 O O . LEU A 1 91 ? -8.776 0.485 -1.965 1.00 96.81 91 LEU A O 1
ATOM 726 N N . ASP A 1 92 ? -8.485 0.190 -4.182 1.00 97.44 92 ASP A N 1
ATOM 727 C CA . ASP A 1 92 ? -9.839 0.596 -4.583 1.00 97.44 92 ASP A CA 1
ATOM 728 C C . ASP A 1 92 ? -10.921 -0.264 -3.902 1.00 97.44 92 ASP A C 1
ATOM 730 O O . ASP A 1 92 ? -11.968 0.246 -3.499 1.00 97.44 92 ASP A O 1
ATOM 734 N N . GLU A 1 93 ? -10.661 -1.566 -3.721 1.00 97.31 93 GLU A N 1
ATOM 735 C CA . GLU A 1 93 ? -11.555 -2.496 -3.017 1.00 97.31 93 GLU A CA 1
ATOM 736 C C . GLU A 1 93 ? -11.599 -2.243 -1.492 1.00 97.31 93 GLU A C 1
ATOM 738 O O . GLU A 1 93 ? -12.626 -2.511 -0.863 1.00 97.31 93 GLU A O 1
ATOM 743 N N . LEU A 1 94 ? -10.541 -1.681 -0.887 1.00 97.25 94 LEU A N 1
ATOM 744 C CA . LEU A 1 94 ? -10.507 -1.348 0.548 1.00 97.25 94 LEU A CA 1
ATOM 745 C C . LEU A 1 94 ? -11.347 -0.114 0.894 1.00 97.25 94 LEU A C 1
ATOM 747 O O . LEU A 1 94 ? -11.971 -0.068 1.956 1.00 97.25 94 LEU A O 1
ATOM 751 N N . ILE A 1 95 ? -11.367 0.894 0.018 1.00 97.50 95 ILE A N 1
ATOM 752 C CA . ILE A 1 95 ? -12.048 2.177 0.255 1.00 97.50 95 ILE A CA 1
ATOM 753 C C . ILE A 1 95 ? -13.525 2.011 0.663 1.00 97.50 95 ILE A C 1
ATOM 755 O O . ILE A 1 95 ? -13.915 2.603 1.674 1.00 97.50 95 ILE A O 1
ATOM 759 N N . PRO A 1 96 ? -14.379 1.248 -0.052 1.00 97.88 96 PRO A N 1
ATOM 760 C CA . PRO A 1 96 ? -15.773 1.078 0.351 1.00 97.88 96 PRO A CA 1
ATOM 761 C C . PRO A 1 96 ? -15.925 0.351 1.695 1.00 97.88 96 PRO A C 1
ATOM 763 O O . PRO A 1 96 ? -16.817 0.711 2.459 1.00 97.88 96 PRO A O 1
ATOM 766 N N . MET A 1 97 ? -15.043 -0.602 2.027 1.00 97.81 97 MET A N 1
ATOM 767 C CA . MET A 1 97 ? -15.056 -1.287 3.333 1.00 97.81 97 MET A CA 1
ATOM 768 C C . MET A 1 97 ? -14.760 -0.300 4.465 1.00 97.81 97 MET A C 1
ATOM 770 O O . MET A 1 97 ? -15.478 -0.239 5.460 1.00 97.81 97 MET A O 1
ATOM 774 N N . LEU A 1 98 ? -13.739 0.541 4.282 1.00 98.06 98 LEU A N 1
ATOM 775 C CA . LEU A 1 98 ? -13.365 1.566 5.255 1.00 98.06 98 LEU A CA 1
ATOM 776 C C . LEU A 1 98 ? -14.452 2.633 5.414 1.00 98.06 98 LEU A C 1
ATOM 778 O O . LEU A 1 98 ? -14.754 3.029 6.536 1.00 98.06 98 LEU A O 1
ATOM 782 N N . LYS A 1 99 ? -15.098 3.052 4.320 1.00 97.44 99 LYS A N 1
ATOM 783 C CA . LYS A 1 99 ? -16.248 3.974 4.372 1.00 97.44 99 LYS A CA 1
ATOM 784 C C . LYS A 1 99 ? -17.463 3.373 5.083 1.00 97.44 99 LYS A C 1
ATOM 786 O O . LYS A 1 99 ? -18.254 4.119 5.649 1.00 97.44 99 LYS A O 1
ATOM 791 N N . ALA A 1 100 ? -17.600 2.049 5.077 1.00 97.75 100 ALA A N 1
ATOM 792 C CA . ALA A 1 100 ? -18.633 1.330 5.817 1.00 97.75 100 ALA A CA 1
ATOM 793 C C . ALA A 1 100 ? -18.270 1.076 7.295 1.00 97.75 100 ALA A C 1
ATOM 795 O O . ALA A 1 100 ? -19.044 0.443 8.008 1.00 97.75 100 ALA A O 1
ATOM 796 N N . GLY A 1 101 ? -17.112 1.547 7.776 1.00 97.62 101 GLY A N 1
ATOM 797 C CA . GLY A 1 101 ? -16.658 1.292 9.147 1.00 97.62 101 GLY A CA 1
ATOM 798 C C . GLY A 1 101 ? -15.986 -0.074 9.345 1.00 97.62 101 GLY A C 1
ATOM 799 O O . GLY A 1 101 ? -15.597 -0.410 10.461 1.00 97.62 101 GLY A O 1
ATOM 800 N N . GLU A 1 102 ? -15.822 -0.872 8.287 1.00 97.88 102 GLU A N 1
ATOM 801 C CA . GLU A 1 102 ? -15.359 -2.263 8.350 1.00 97.88 102 GLU A CA 1
ATOM 802 C C . GLU A 1 102 ? -13.817 -2.357 8.375 1.00 97.88 102 GLU A C 1
ATOM 804 O O . GLU A 1 102 ? -13.199 -2.957 7.492 1.00 97.88 102 GLU A O 1
ATOM 809 N N . LEU A 1 103 ? -13.170 -1.754 9.381 1.00 98.00 103 LEU A N 1
ATOM 810 C CA . LEU A 1 103 ? -11.702 -1.672 9.461 1.00 98.00 103 LEU A CA 1
ATOM 811 C C . LEU A 1 103 ? -11.015 -3.047 9.450 1.00 98.00 103 LEU A C 1
ATOM 813 O O . LEU A 1 103 ? -10.052 -3.244 8.710 1.00 98.00 103 LEU A O 1
ATOM 817 N N . ASP A 1 104 ? -11.498 -4.002 10.245 1.00 97.44 104 ASP A N 1
ATOM 818 C CA . ASP A 1 104 ? -10.864 -5.323 10.348 1.00 97.44 104 ASP A CA 1
ATOM 819 C C . ASP A 1 104 ? -10.977 -6.113 9.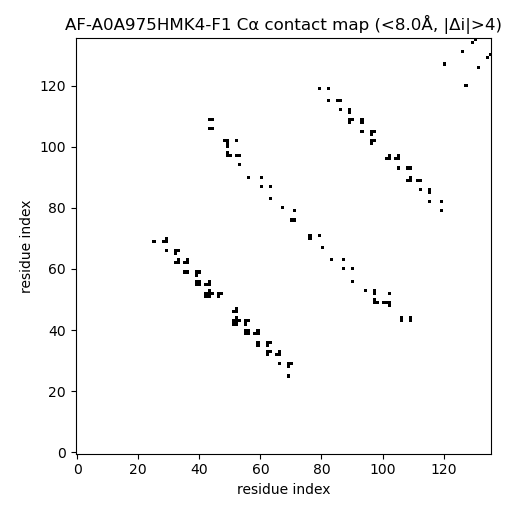040 1.00 97.44 104 ASP A C 1
ATOM 821 O O . ASP A 1 104 ? -10.001 -6.707 8.584 1.00 97.44 104 ASP A O 1
ATOM 825 N N . LYS A 1 105 ? -12.131 -6.027 8.372 1.00 97.25 105 LYS A N 1
ATOM 826 C CA . LYS A 1 105 ? -12.358 -6.636 7.057 1.00 97.25 105 LYS A CA 1
ATOM 827 C C . LYS A 1 105 ? -11.485 -5.995 5.978 1.00 97.25 105 LYS A C 1
ATOM 829 O O . LYS A 1 105 ? -10.931 -6.700 5.139 1.00 97.25 105 LYS A O 1
ATOM 834 N N . ALA A 1 106 ? -11.312 -4.673 6.021 1.00 97.88 106 ALA A N 1
ATOM 835 C CA . ALA A 1 106 ? -10.392 -3.977 5.128 1.00 97.88 106 ALA A CA 1
ATOM 836 C C . ALA A 1 106 ? -8.941 -4.441 5.346 1.00 97.88 106 ALA A C 1
ATOM 838 O O . ALA A 1 106 ? -8.225 -4.691 4.381 1.00 97.88 106 ALA A O 1
ATOM 839 N N . LYS A 1 107 ? -8.502 -4.634 6.596 1.00 96.62 107 LYS A N 1
ATOM 840 C CA . LYS A 1 107 ? -7.161 -5.169 6.893 1.00 96.62 107 LYS A CA 1
ATOM 841 C C . LYS A 1 107 ? -6.987 -6.618 6.451 1.00 96.62 107 LYS A C 1
ATOM 843 O O . LYS A 1 107 ? -5.933 -6.964 5.925 1.00 96.62 107 LYS A O 1
ATOM 848 N N . GLU A 1 108 ? -8.000 -7.458 6.642 1.00 96.44 108 GLU A N 1
ATOM 849 C CA . GLU A 1 108 ?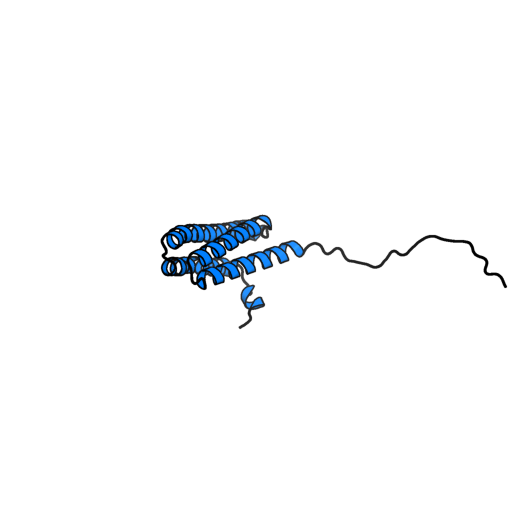 -7.985 -8.835 6.147 1.00 96.44 108 GLU A CA 1
ATOM 850 C C . GLU A 1 108 ? -7.862 -8.855 4.619 1.00 96.44 108 GLU A C 1
ATOM 852 O O . GLU A 1 108 ? -7.005 -9.544 4.066 1.00 96.44 108 GLU A O 1
ATOM 857 N N . HIS A 1 109 ? -8.643 -8.021 3.930 1.00 94.31 109 HIS A N 1
ATOM 858 C CA . HIS A 1 109 ? -8.556 -7.878 2.483 1.00 94.31 109 HIS A CA 1
ATOM 859 C C . HIS A 1 109 ? -7.187 -7.338 2.038 1.00 94.31 109 HIS A C 1
ATOM 861 O O . HIS A 1 109 ? -6.626 -7.815 1.049 1.00 94.31 109 HIS A O 1
ATOM 867 N N . ALA A 1 110 ? -6.603 -6.401 2.791 1.00 93.69 110 ALA A N 1
ATOM 868 C CA . ALA A 1 110 ? -5.292 -5.824 2.503 1.00 93.69 110 ALA A CA 1
ATOM 869 C C . ALA A 1 110 ? -4.161 -6.869 2.504 1.00 93.69 110 ALA A C 1
ATOM 871 O O . ALA A 1 110 ? -3.144 -6.650 1.851 1.00 93.69 110 ALA A O 1
ATOM 872 N N . LEU A 1 111 ? -4.333 -8.046 3.122 1.00 91.88 111 LEU A N 1
ATOM 873 C CA . LEU A 1 111 ? -3.360 -9.145 3.029 1.00 91.88 111 LEU A CA 1
ATOM 874 C C . LEU A 1 111 ? -3.112 -9.607 1.583 1.00 91.88 111 LEU A C 1
ATOM 876 O O . LEU A 1 111 ? -2.020 -10.090 1.271 1.00 91.88 111 LEU A O 1
ATOM 880 N N . LYS A 1 112 ? -4.074 -9.405 0.673 1.00 89.00 112 LYS A N 1
ATOM 881 C CA . LYS A 1 112 ? -3.885 -9.657 -0.764 1.00 89.00 112 LYS A CA 1
ATOM 882 C C . LYS A 1 112 ? -2.800 -8.765 -1.372 1.00 89.00 112 LYS A C 1
ATOM 884 O O . LYS A 1 112 ? -2.088 -9.204 -2.269 1.00 89.00 112 LYS A O 1
ATOM 889 N N . ILE A 1 113 ? -2.606 -7.553 -0.847 1.00 88.00 113 ILE A N 1
ATOM 890 C CA . ILE A 1 113 ? -1.524 -6.650 -1.265 1.00 88.00 113 ILE A CA 1
ATOM 891 C C . ILE A 1 113 ? -0.157 -7.234 -0.878 1.00 88.00 113 ILE A C 1
ATOM 893 O O . ILE A 1 113 ? 0.782 -7.171 -1.671 1.00 88.00 113 ILE A O 1
ATOM 897 N N . ASP A 1 114 ? -0.026 -7.864 0.296 1.00 81.69 114 ASP A N 1
ATOM 898 C CA . ASP A 1 114 ? 1.216 -8.560 0.671 1.00 81.69 114 ASP A CA 1
ATOM 899 C C . ASP A 1 114 ? 1.453 -9.828 -0.163 1.00 81.69 114 ASP A C 1
ATOM 901 O O . ASP A 1 114 ? 2.600 -10.137 -0.493 1.00 81.69 114 ASP A O 1
ATOM 905 N N . ALA A 1 115 ? 0.392 -10.540 -0.554 1.00 80.44 115 ALA A N 1
ATOM 906 C CA . ALA A 1 115 ? 0.506 -11.665 -1.482 1.00 80.44 115 ALA A CA 1
ATOM 907 C C . ALA A 1 115 ? 1.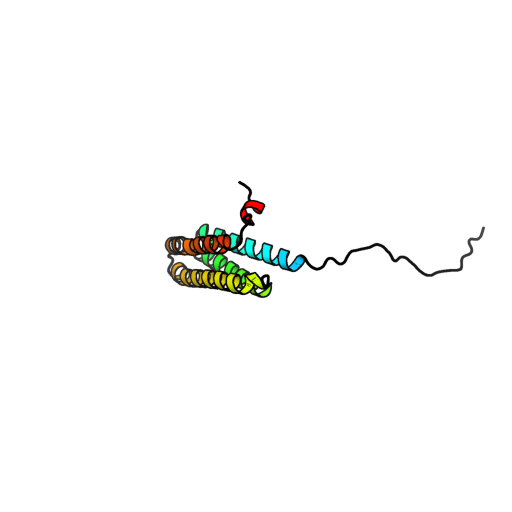040 -11.210 -2.851 1.00 80.44 115 ALA A C 1
ATOM 909 O O . ALA A 1 115 ? 2.026 -11.772 -3.329 1.00 80.44 115 ALA A O 1
ATOM 910 N N . LEU A 1 116 ? 0.483 -10.129 -3.411 1.00 78.19 116 LEU A N 1
ATOM 911 C CA . LEU A 1 116 ? 0.981 -9.501 -4.639 1.00 78.19 116 LEU A CA 1
ATOM 912 C C . LEU A 1 116 ? 2.435 -9.042 -4.481 1.00 78.19 116 LEU A C 1
ATOM 914 O O . LEU A 1 116 ? 3.277 -9.324 -5.332 1.00 78.19 116 LEU A O 1
ATOM 918 N N . ARG A 1 117 ? 2.785 -8.410 -3.353 1.00 72.12 117 ARG A N 1
ATOM 919 C CA . ARG A 1 117 ? 4.178 -8.034 -3.062 1.00 72.12 117 ARG A CA 1
ATOM 920 C C . ARG A 1 117 ? 5.113 -9.237 -3.175 1.00 72.12 117 ARG A C 1
ATOM 922 O O . ARG A 1 117 ? 6.166 -9.107 -3.791 1.00 72.12 117 ARG A O 1
ATOM 929 N N . LYS A 1 118 ? 4.741 -10.379 -2.586 1.00 69.56 118 LYS A N 1
ATOM 930 C CA . LYS A 1 118 ? 5.530 -11.622 -2.600 1.00 69.56 118 LYS A CA 1
ATOM 931 C C . LYS A 1 118 ? 5.625 -12.236 -3.995 1.00 69.56 118 LYS A C 1
ATOM 933 O O . LYS A 1 118 ? 6.700 -12.692 -4.372 1.00 69.56 118 LYS A O 1
ATOM 938 N N . GLU A 1 119 ? 4.529 -12.252 -4.745 1.00 65.56 119 GLU A N 1
ATOM 939 C CA . GLU A 1 119 ? 4.470 -12.796 -6.104 1.00 65.56 119 GLU A CA 1
ATOM 940 C C . GLU A 1 119 ? 5.394 -12.028 -7.054 1.00 65.56 119 GLU A C 1
ATOM 942 O O . GLU A 1 119 ? 6.283 -12.616 -7.669 1.00 65.56 119 GLU A O 1
ATOM 947 N N . TYR A 1 120 ? 5.271 -10.702 -7.086 1.00 60.19 120 TYR A N 1
ATOM 948 C CA . TYR A 1 120 ? 6.097 -9.875 -7.960 1.00 60.19 120 TYR A CA 1
ATOM 949 C C . TYR A 1 120 ? 7.536 -9.732 -7.446 1.00 60.19 120 TYR A C 1
ATOM 95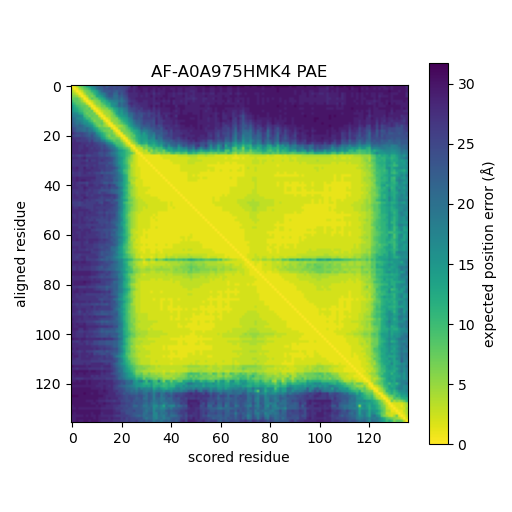1 O O . TYR A 1 120 ? 8.443 -9.601 -8.259 1.00 60.19 120 TYR A O 1
ATOM 959 N N . HIS A 1 121 ? 7.801 -9.855 -6.135 1.00 53.53 121 HIS A N 1
ATOM 960 C CA . HIS A 1 121 ? 9.180 -9.952 -5.623 1.00 53.53 121 HIS A CA 1
ATOM 961 C C . HIS A 1 121 ? 9.901 -11.227 -6.067 1.00 53.53 121 HIS A C 1
ATOM 963 O O . HIS A 1 121 ? 11.090 -11.170 -6.365 1.00 53.53 121 HIS A O 1
ATOM 969 N N . LYS A 1 122 ? 9.205 -12.368 -6.150 1.00 54.81 122 LYS A N 1
ATOM 970 C CA . LYS A 1 122 ? 9.808 -13.631 -6.610 1.00 54.81 122 LYS A CA 1
ATOM 971 C C . LYS A 1 122 ? 10.233 -13.593 -8.078 1.00 54.81 122 LYS A C 1
ATOM 973 O O . LYS A 1 122 ? 11.139 -14.325 -8.460 1.00 54.81 122 LYS A O 1
ATOM 978 N N . LEU A 1 123 ? 9.622 -12.730 -8.892 1.00 52.28 123 LEU A N 1
ATOM 979 C CA . LEU A 1 123 ? 10.034 -12.503 -10.281 1.00 52.28 123 LEU A CA 1
ATOM 980 C C . LEU A 1 123 ? 11.359 -11.719 -10.402 1.00 52.28 123 LEU A C 1
ATOM 982 O O . LEU A 1 123 ? 11.871 -11.591 -11.513 1.00 52.28 123 LEU A O 1
ATOM 986 N N . HIS A 1 124 ? 11.906 -11.193 -9.297 1.00 51.22 124 HIS A N 1
ATOM 987 C CA . HIS A 1 124 ? 12.994 -10.207 -9.287 1.00 51.22 124 HIS A CA 1
ATOM 988 C C . HIS A 1 124 ? 14.244 -10.582 -8.447 1.00 51.22 124 HIS A C 1
ATOM 990 O O . HIS A 1 124 ? 14.995 -9.677 -8.089 1.00 51.22 124 HIS A O 1
ATOM 996 N N . GLU A 1 125 ? 14.539 -11.854 -8.143 1.00 48.69 125 GLU A N 1
ATOM 997 C CA . GLU A 1 125 ? 15.732 -12.217 -7.330 1.00 48.69 125 GLU A CA 1
ATOM 998 C C . GLU A 1 125 ? 16.938 -12.801 -8.107 1.00 48.69 125 GLU A C 1
ATOM 1000 O O . GLU A 1 125 ? 16.713 -13.425 -9.149 1.00 48.69 125 GLU A O 1
ATOM 1005 N N . PRO A 1 126 ? 18.209 -12.599 -7.634 1.00 44.12 126 PRO A N 1
ATOM 1006 C CA . PRO A 1 126 ? 18.616 -12.585 -6.204 1.00 44.12 126 PRO A CA 1
ATOM 1007 C C . PRO A 1 126 ? 19.454 -11.368 -5.715 1.00 44.12 126 PRO A C 1
ATOM 1009 O O . PRO A 1 126 ? 20.052 -10.678 -6.542 1.00 44.12 126 PRO A O 1
ATOM 1012 N N . PRO A 1 127 ? 19.649 -11.151 -4.388 1.00 50.84 127 PRO A N 1
ATOM 1013 C CA . PRO A 1 127 ? 18.798 -11.481 -3.237 1.00 50.84 127 PRO A CA 1
ATOM 1014 C C . PRO A 1 127 ? 17.756 -10.374 -2.991 1.00 50.84 127 PRO A C 1
ATOM 1016 O O . PRO A 1 127 ? 17.846 -9.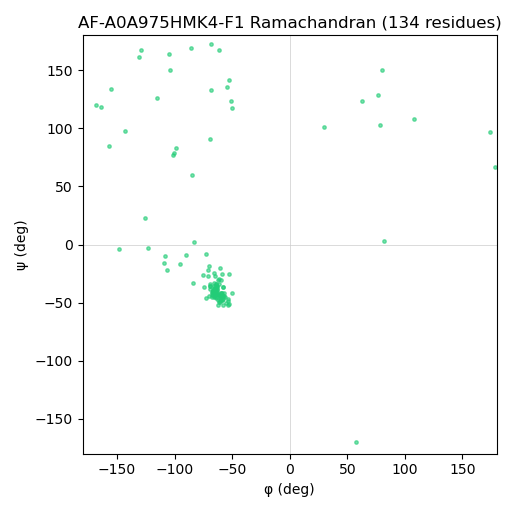279 -3.554 1.00 50.84 127 PRO A O 1
ATOM 1019 N N . SER A 1 128 ? 16.778 -10.640 -2.123 1.00 50.47 128 SER A N 1
ATOM 1020 C CA . SER A 1 128 ? 15.714 -9.694 -1.778 1.00 50.47 128 SER A CA 1
ATOM 1021 C C . SER A 1 128 ? 16.277 -8.328 -1.375 1.00 50.47 128 SER A C 1
ATOM 1023 O O . SER A 1 128 ? 17.011 -8.195 -0.393 1.00 50.47 128 SER A O 1
ATOM 1025 N N . PHE A 1 129 ? 15.850 -7.269 -2.066 1.00 45.66 129 PHE A N 1
ATOM 1026 C CA . PHE A 1 129 ? 16.109 -5.882 -1.663 1.00 45.66 129 PHE A CA 1
ATOM 1027 C C . PHE A 1 129 ? 15.677 -5.607 -0.207 1.00 45.66 129 PHE A C 1
ATOM 1029 O O . PHE A 1 129 ? 16.239 -4.736 0.454 1.00 45.66 129 PHE A O 1
ATOM 1036 N N . TRP A 1 130 ? 14.714 -6.375 0.322 1.00 40.88 130 TRP A N 1
ATOM 1037 C CA . TRP A 1 130 ? 14.283 -6.291 1.718 1.00 40.88 130 TRP A CA 1
ATOM 1038 C C . TRP A 1 130 ? 15.161 -7.104 2.681 1.00 40.88 130 TRP A C 1
ATOM 1040 O O . TRP A 1 130 ? 15.372 -6.631 3.794 1.00 40.88 130 TRP A O 1
ATOM 1050 N N . GLU A 1 131 ? 15.732 -8.246 2.279 1.00 42.38 131 GLU A N 1
ATOM 1051 C CA . GLU A 1 131 ? 16.756 -8.948 3.085 1.00 42.38 131 GLU A CA 1
ATOM 1052 C C . GLU A 1 131 ? 18.025 -8.095 3.232 1.00 42.38 131 GLU A C 1
ATOM 1054 O O . GLU A 1 131 ? 18.635 -8.064 4.299 1.00 42.38 131 GLU A O 1
ATOM 1059 N N . LEU A 1 132 ? 18.371 -7.316 2.202 1.00 39.16 132 LEU A N 1
ATOM 1060 C CA . LEU A 1 132 ? 19.512 -6.396 2.219 1.00 39.16 132 LEU A CA 1
ATOM 1061 C C . LEU A 1 132 ? 19.303 -5.165 3.129 1.00 39.16 132 LEU A C 1
ATOM 1063 O O . LEU A 1 132 ? 20.272 -4.524 3.530 1.00 39.16 132 LEU A O 1
ATOM 1067 N N . LEU A 1 133 ? 18.049 -4.809 3.434 1.00 36.88 133 LEU A N 1
ATOM 1068 C CA . LEU A 1 133 ? 17.694 -3.613 4.214 1.00 36.88 133 LEU A CA 1
ATOM 1069 C C . LEU A 1 133 ? 17.237 -3.899 5.640 1.00 36.88 133 LEU A C 1
ATOM 1071 O O . LEU A 1 133 ? 17.289 -2.995 6.471 1.00 36.88 133 LEU A O 1
ATOM 1075 N N . PHE A 1 134 ? 16.769 -5.112 5.920 1.00 40.16 134 PHE A N 1
ATOM 1076 C CA . PHE A 1 134 ? 16.238 -5.472 7.234 1.00 40.16 134 PHE A CA 1
ATOM 1077 C C . PHE A 1 134 ? 16.947 -6.662 7.875 1.00 40.16 134 PHE A C 1
ATOM 1079 O O . PHE A 1 134 ? 16.652 -6.946 9.030 1.00 40.16 134 PHE A O 1
ATOM 1086 N N . GLY A 1 135 ? 17.914 -7.283 7.184 1.00 26.22 135 GLY A N 1
ATOM 1087 C CA . GLY A 1 135 ? 18.675 -8.410 7.718 1.00 26.22 135 GLY A CA 1
ATOM 1088 C C . GLY A 1 135 ? 17.775 -9.578 8.131 1.00 26.22 135 GLY A C 1
ATOM 1089 O O . GLY A 1 135 ? 16.586 -9.605 7.821 1.00 26.22 135 GLY A O 1
ATOM 1090 N N . LYS A 1 136 ? 18.356 -10.558 8.820 1.00 35.50 136 LYS A N 1
ATOM 1091 C CA . LYS A 1 136 ? 17.571 -11.511 9.614 1.00 35.50 136 LYS A CA 1
ATOM 1092 C C . LYS A 1 136 ? 16.974 -10.821 10.834 1.00 35.50 136 LYS A C 1
ATOM 1094 O O . LYS A 1 136 ? 17.706 -9.999 11.429 1.00 35.50 136 LYS A O 1
#

pLDDT: mean 76.0, std 22.15, range [26.22, 98.56]

InterPro domains:
  IPR009155 Cytochrome b562 [PF07361] (29-123)
  IPR010980 Cytochrome c/b562 [SSF47175] (30-122)

Radius of gyration: 24.74 Å; Cα contacts (8 Å, |Δi|>4): 83; chains: 1; bounding box: 78×67×34 Å

Nearest PDB structures (foldseek):
  7yxa-assembly2_B  TM=8.253E-01  e=1.621E-03  Homo sapiens
  7zl9-assembly1_A  TM=8.096E-01  e=3.517E-03  Homo sapiens
  8tf5-assembly1_A  TM=8.360E-01  e=9.876E-03  Homo sapiens
  5l7d-assembly1_A  TM=8.507E-01  e=2.035E-02  Homo sapiens
  4iaq-assembly1_A-2  TM=8.187E-01  e=4.648E-02  Homo sapiens

Foldseek 3Di:
DDDDDDDDDDDDPDDDDDDPPPDCVLVVVLLVLVVLLVVLLVQLLVPPALVSNVVSLVSNVVSLVVNLVSADDPVCGVVSNVLSVVLNVLSVVLNVCSVVRNSVVSNVSSVVNVVSVVVSQVVPDDPGPVCVVPPD

Mean predicted aligned error: 12.21 Å

Solvent-accessible surface area (backbone atoms only — not comparable to full-atom values): 8143 Å² total; per-residue (Å²): 136,84,91,80,84,89,85,82,84,85,87,84,95,81,86,78,86,76,85,85,78,86,81,57,62,62,63,50,52,39,53,52,37,55,50,50,35,58,46,24,52,52,41,36,66,64,38,90,45,40,65,51,24,52,51,24,48,53,52,28,54,55,33,52,55,49,42,62,72,60,50,60,60,80,94,47,31,66,64,54,51,50,53,52,50,53,44,50,53,53,52,62,62,31,51,62,34,30,76,69,67,35,46,67,60,28,41,61,56,48,50,56,48,55,49,49,51,52,57,60,50,67,79,67,66,86,73,55,77,60,52,78,72,61,55,129

Secondary structure (DSSP, 8-state):
----------------------SSHHHHHHHHHHHHHHHHHHHHHH-SSHHHHHHHHHHHHHHHHHHHHH---TTTHHHHHHHHHHHHHHHHHHHHHHHTT-HHHHHHHHHHHHHHHHHHHHTT-SS-TTHHHH--